Protein AF-A0A1M7N3L7-F1 (afdb_monomer_lite)

Organism: NCBI:txid44933

Radius of gyration: 14.78 Å; chains: 1; bounding box: 29×19×42 Å

InterPro domains:
  IPR004681 TRAP transporter large membrane protein DctM [PTHR33362] (1-68)
  IPR010656 TRAP C4-dicarboxylate transport system permease DctM subunit [PF06808] (1-64)

Foldseek 3Di:
DLVVVLVVLVVVLQCLDPPNNVVLVVCVVVDDPPQDSVNSSVVCVVVSVVSVVVSVCCVVCVVVVVVVD

Sequence (69 aa):
IWFGILFAVNMQVSFLSPPFGPAAFYLKGVAPPGISLKDIFVSLLPFIALQLCVLAALLMWPNMALWLV

Secondary structure (DSSP, 8-state):
-HHHHHHHHHHHHHTTSTTS-HHHHHHHHHS-TT--HHHHHHHHHHHHHHHHHHHHHHHH-GGGGGTT-

pLDDT: mean 88.37, std 6.64, range [63.25, 95.62]

Structure (mmCIF, N/CA/C/O backbone):
data_AF-A0A1M7N3L7-F1
#
_entry.id   AF-A0A1M7N3L7-F1
#
loop_
_atom_site.group_PDB
_atom_site.id
_atom_site.type_symbol
_atom_site.label_atom_id
_atom_site.label_alt_id
_atom_site.label_comp_id
_atom_site.label_asym_id
_atom_site.label_entity_id
_atom_site.label_seq_id
_atom_site.pdbx_PDB_ins_code
_atom_site.Cartn_x
_atom_site.Cartn_y
_atom_site.Cartn_z
_atom_site.occupancy
_atom_site.B_iso_or_equiv
_atom_site.auth_seq_id
_atom_site.auth_comp_id
_atom_site.auth_asym_id
_atom_site.auth_atom_id
_atom_site.pdbx_PDB_model_num
ATOM 1 N N . ILE A 1 1 ? 11.837 6.720 -15.496 1.00 84.81 1 ILE A N 1
ATOM 2 C CA . ILE A 1 1 ? 10.353 6.792 -15.469 1.00 84.81 1 ILE A CA 1
ATOM 3 C C . ILE A 1 1 ? 9.767 5.538 -14.824 1.00 84.81 1 ILE A C 1
ATOM 5 O O . ILE A 1 1 ? 9.242 5.664 -13.728 1.00 84.81 1 ILE A O 1
ATOM 9 N N . TRP A 1 2 ? 9.963 4.342 -15.396 1.00 88.81 2 TRP A N 1
ATOM 10 C CA . TRP A 1 2 ? 9.485 3.069 -14.821 1.00 88.81 2 TRP A CA 1
ATOM 11 C C . TRP A 1 2 ? 9.797 2.894 -13.324 1.00 88.81 2 TRP A C 1
ATOM 13 O O . TRP A 1 2 ? 8.883 2.712 -12.529 1.00 88.81 2 TRP A O 1
ATOM 23 N N . PHE A 1 3 ? 11.065 3.036 -12.920 1.00 89.00 3 PHE A N 1
ATOM 24 C CA . PHE A 1 3 ? 11.458 2.878 -11.513 1.00 89.00 3 PHE A CA 1
ATOM 25 C C . PHE A 1 3 ? 10.778 3.901 -10.588 1.00 89.00 3 PHE A C 1
ATOM 27 O O . PHE A 1 3 ? 10.395 3.570 -9.473 1.00 89.00 3 PHE A O 1
ATOM 34 N N . GLY A 1 4 ? 10.568 5.132 -11.067 1.00 91.94 4 GLY A N 1
ATOM 35 C CA . GLY A 1 4 ? 9.838 6.161 -10.323 1.00 91.94 4 GLY A CA 1
ATOM 36 C C . GLY A 1 4 ? 8.358 5.816 -10.143 1.00 91.94 4 GLY A C 1
ATOM 37 O O . GLY A 1 4 ? 7.815 6.021 -9.063 1.00 91.94 4 GLY A O 1
ATOM 38 N N . ILE A 1 5 ? 7.722 5.232 -11.165 1.00 92.31 5 ILE A N 1
ATOM 39 C CA . ILE A 1 5 ? 6.339 4.733 -11.086 1.00 92.31 5 ILE A CA 1
ATOM 40 C C . ILE A 1 5 ? 6.257 3.559 -10.106 1.00 92.31 5 ILE A C 1
ATOM 42 O O . ILE A 1 5 ? 5.387 3.542 -9.239 1.00 92.31 5 ILE A O 1
ATOM 46 N N . LEU A 1 6 ? 7.193 2.611 -10.193 1.00 92.81 6 LEU A N 1
ATOM 47 C CA . LEU A 1 6 ? 7.280 1.475 -9.277 1.00 92.81 6 LEU A CA 1
ATOM 48 C C . LEU A 1 6 ? 7.443 1.939 -7.823 1.00 92.81 6 LEU A C 1
ATOM 50 O O . LEU A 1 6 ? 6.733 1.457 -6.940 1.00 92.81 6 LEU A O 1
ATOM 54 N N . PHE A 1 7 ? 8.3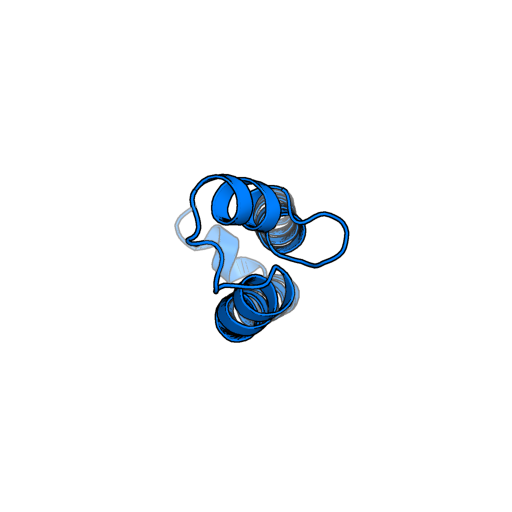21 2.915 -7.582 1.00 92.56 7 PHE A N 1
ATOM 55 C CA . PHE A 1 7 ? 8.504 3.529 -6.270 1.00 92.56 7 PHE A CA 1
ATOM 56 C C . PHE A 1 7 ? 7.228 4.226 -5.772 1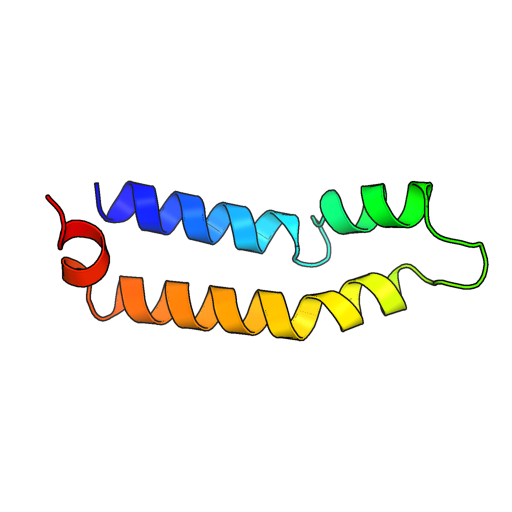.00 92.56 7 PHE A C 1
ATOM 58 O O . PHE A 1 7 ? 6.829 4.030 -4.625 1.00 92.56 7 PHE A O 1
ATOM 65 N N . ALA A 1 8 ? 6.546 4.989 -6.631 1.00 92.88 8 ALA A N 1
ATOM 66 C CA . ALA A 1 8 ? 5.303 5.669 -6.273 1.00 92.88 8 ALA A CA 1
ATOM 67 C C . ALA A 1 8 ? 4.190 4.678 -5.885 1.00 92.88 8 ALA A C 1
ATOM 69 O O . ALA A 1 8 ? 3.519 4.872 -4.869 1.00 92.88 8 ALA A O 1
ATOM 70 N N . VAL A 1 9 ? 4.024 3.593 -6.650 1.00 92.44 9 VAL A N 1
ATOM 71 C CA . VAL A 1 9 ? 3.064 2.523 -6.330 1.00 92.44 9 VAL A CA 1
ATOM 72 C C . VAL A 1 9 ? 3.437 1.848 -5.010 1.00 92.44 9 VAL A C 1
ATOM 74 O O . VAL A 1 9 ? 2.570 1.665 -4.159 1.00 92.44 9 VAL A O 1
ATOM 77 N N . ASN A 1 10 ? 4.719 1.541 -4.790 1.00 92.25 10 ASN A N 1
ATOM 78 C CA . ASN A 1 10 ? 5.189 0.966 -3.530 1.00 92.25 10 ASN A CA 1
ATOM 79 C C . ASN A 1 10 ? 4.887 1.871 -2.320 1.00 92.25 10 ASN A C 1
ATOM 81 O O . ASN A 1 10 ? 4.378 1.385 -1.308 1.00 92.25 10 ASN A O 1
ATOM 85 N N . MET A 1 11 ? 5.113 3.185 -2.440 1.00 92.00 11 MET A N 1
ATOM 86 C CA . MET A 1 11 ? 4.751 4.144 -1.392 1.00 92.00 11 MET A CA 1
ATOM 87 C C . MET A 1 11 ? 3.251 4.118 -1.082 1.00 92.00 11 MET A C 1
ATOM 89 O O . MET A 1 11 ? 2.885 4.121 0.092 1.00 92.00 11 MET A O 1
ATOM 93 N N . GLN A 1 12 ? 2.376 4.055 -2.094 1.00 90.25 12 GLN A N 1
ATOM 94 C CA . GLN A 1 12 ? 0.926 3.969 -1.864 1.00 90.25 12 GLN A CA 1
ATOM 95 C C . GLN A 1 12 ? 0.537 2.727 -1.052 1.00 90.25 12 GLN A C 1
ATOM 97 O O . GLN A 1 12 ? -0.334 2.822 -0.188 1.00 90.25 12 GLN A O 1
ATOM 102 N N . VAL A 1 13 ? 1.192 1.585 -1.289 1.00 90.56 13 VAL A N 1
ATOM 103 C CA . VAL A 1 13 ? 0.976 0.364 -0.491 1.00 90.56 13 VAL A CA 1
ATOM 104 C C . VAL A 1 13 ? 1.419 0.584 0.951 1.00 90.56 13 VAL A C 1
ATOM 106 O O . VAL A 1 13 ? 0.702 0.223 1.888 1.00 90.56 13 VAL A O 1
ATOM 109 N N . SER A 1 14 ? 2.569 1.237 1.148 1.00 88.00 14 SER A N 1
ATOM 110 C CA . SER A 1 14 ? 3.086 1.552 2.481 1.00 88.00 14 SER A CA 1
ATOM 111 C C . SER A 1 14 ? 2.117 2.411 3.294 1.00 88.00 14 SER A C 1
ATOM 113 O O . SER A 1 14 ? 1.980 2.163 4.484 1.00 88.00 14 SER A O 1
ATOM 115 N N . PHE A 1 15 ? 1.405 3.363 2.679 1.00 87.38 15 PHE A N 1
ATOM 116 C CA . PHE A 1 15 ? 0.422 4.206 3.379 1.00 87.38 15 PHE A CA 1
ATOM 117 C C . PHE A 1 15 ? -0.804 3.449 3.910 1.00 87.38 15 PHE A C 1
ATOM 119 O O . PHE A 1 15 ? -1.514 3.974 4.774 1.00 87.38 15 PHE A O 1
ATOM 126 N N . LEU A 1 16 ? -1.067 2.245 3.394 1.00 86.19 16 LEU A N 1
ATOM 127 C CA . LEU A 1 16 ? -2.232 1.426 3.743 1.00 86.19 16 LEU A CA 1
ATOM 128 C C . LEU A 1 16 ? -1.875 0.202 4.598 1.00 86.19 16 LEU A C 1
ATOM 130 O O . LEU A 1 16 ? -2.743 -0.349 5.272 1.00 86.19 16 LEU A O 1
ATOM 134 N N . SER A 1 17 ? -0.608 -0.211 4.600 1.00 83.56 17 SER A N 1
ATOM 135 C CA . SER A 1 17 ? -0.136 -1.421 5.278 1.00 83.56 17 SER A CA 1
ATOM 136 C C . SER A 1 17 ? 0.078 -1.197 6.786 1.00 83.56 17 SER A C 1
ATOM 138 O O . SER A 1 17 ? 0.738 -0.229 7.172 1.00 83.56 17 SER A O 1
ATOM 140 N N . PRO A 1 18 ? -0.389 -2.094 7.675 1.00 74.38 18 PRO A N 1
ATOM 141 C CA . PRO A 1 18 ? 0.056 -2.087 9.071 1.00 74.38 18 PRO A CA 1
ATOM 142 C C . PRO A 1 18 ? 1.558 -2.437 9.135 1.00 74.38 18 PRO A C 1
ATOM 144 O O . PRO A 1 18 ? 1.970 -3.327 8.389 1.00 74.38 18 PRO A O 1
ATOM 147 N N . PRO A 1 19 ? 2.407 -1.806 9.982 1.00 64.56 19 PRO A N 1
ATOM 148 C CA . PRO A 1 19 ? 2.144 -0.896 11.113 1.00 64.56 19 PRO A CA 1
ATOM 149 C C . PRO A 1 19 ? 2.248 0.612 10.791 1.00 64.56 19 PRO A C 1
ATOM 151 O O . PRO A 1 19 ? 1.956 1.442 11.649 1.00 64.56 19 PRO A O 1
ATOM 154 N N . PHE A 1 20 ? 2.643 0.972 9.566 1.00 63.25 20 PHE A N 1
ATOM 155 C CA . PHE A 1 20 ? 2.868 2.345 9.091 1.00 63.25 20 PHE A CA 1
ATOM 156 C C . PHE A 1 20 ? 1.734 2.815 8.172 1.00 63.25 20 PHE A C 1
ATOM 158 O O . PHE A 1 20 ? 1.988 3.366 7.107 1.00 63.25 20 PHE A O 1
ATOM 165 N N . GLY A 1 21 ? 0.476 2.621 8.581 1.00 74.88 21 GLY A N 1
ATOM 166 C CA . GLY A 1 21 ? -0.692 3.041 7.805 1.00 74.88 21 GLY A CA 1
ATOM 167 C C . GLY A 1 21 ? -1.315 4.349 8.302 1.00 74.88 21 GLY A C 1
ATOM 168 O O . GLY A 1 21 ? -2.393 4.274 8.899 1.00 74.88 21 GLY A O 1
ATOM 169 N N . PRO A 1 22 ? -0.708 5.545 8.095 1.00 83.06 22 PRO A N 1
ATOM 170 C CA . PRO A 1 22 ? -1.293 6.824 8.484 1.00 83.06 22 PRO A CA 1
ATOM 171 C C . PRO A 1 22 ? -2.750 6.946 8.066 1.00 83.06 22 PRO A C 1
ATOM 173 O O . PRO A 1 22 ? -3.566 7.399 8.859 1.00 83.06 22 PRO A O 1
ATOM 176 N N . ALA A 1 23 ? -3.099 6.479 6.862 1.00 86.06 23 ALA A N 1
ATOM 177 C CA . ALA A 1 23 ? -4.467 6.516 6.362 1.00 86.06 23 ALA A CA 1
ATOM 178 C C . ALA A 1 23 ? -5.449 5.778 7.291 1.00 86.06 23 ALA A C 1
ATOM 180 O O . ALA A 1 23 ? -6.515 6.308 7.593 1.00 86.06 23 ALA A O 1
ATOM 181 N N . ALA A 1 24 ? -5.078 4.605 7.814 1.00 87.88 24 ALA A N 1
ATOM 182 C CA . ALA A 1 24 ? -5.909 3.857 8.758 1.00 87.88 24 ALA A CA 1
ATOM 183 C C . ALA A 1 24 ? -6.057 4.588 10.106 1.00 87.88 24 ALA A C 1
ATOM 185 O O . ALA A 1 24 ? -7.141 4.593 10.690 1.00 87.88 24 ALA A O 1
ATOM 186 N N . PHE A 1 25 ? -5.001 5.261 10.577 1.00 87.44 25 PHE A N 1
ATOM 187 C CA . PHE A 1 25 ? -5.054 6.086 11.789 1.00 87.44 25 PHE A CA 1
ATOM 188 C C . PHE A 1 25 ? -5.900 7.354 11.604 1.00 87.44 25 PHE A C 1
ATOM 190 O O . PHE A 1 25 ? -6.695 7.683 12.485 1.00 87.44 25 PHE A O 1
ATOM 197 N N . TYR A 1 26 ? -5.803 8.022 10.450 1.00 88.50 26 TYR A N 1
ATOM 198 C CA . TYR A 1 26 ? -6.668 9.153 10.095 1.00 88.50 26 TYR A CA 1
ATOM 199 C C . TYR A 1 26 ? -8.138 8.730 10.040 1.00 88.50 26 TYR A C 1
ATOM 201 O O . TYR A 1 26 ? -8.988 9.391 10.636 1.00 88.50 26 TYR A O 1
ATOM 209 N N . LEU A 1 27 ? -8.435 7.593 9.399 1.00 89.00 27 LEU A N 1
ATOM 210 C CA . LEU A 1 27 ? -9.787 7.035 9.361 1.00 89.00 27 LEU A CA 1
ATOM 211 C C . LEU A 1 27 ? -10.292 6.694 10.763 1.00 89.00 27 LEU A C 1
ATOM 213 O O . LEU A 1 27 ? -11.448 6.971 11.074 1.00 89.00 27 LEU A O 1
ATOM 217 N N . LYS A 1 28 ? -9.433 6.166 11.645 1.00 89.06 28 LYS A N 1
ATOM 218 C CA . LYS A 1 28 ? -9.830 5.885 13.027 1.00 89.06 28 LYS A CA 1
ATOM 219 C C . LYS A 1 28 ? -10.200 7.151 13.810 1.00 89.06 28 LYS A C 1
ATOM 221 O O . LYS A 1 28 ? -11.068 7.066 14.675 1.00 89.06 28 LYS A O 1
ATOM 226 N N . GLY A 1 29 ? -9.598 8.300 13.498 1.00 88.69 29 GLY A N 1
ATOM 227 C CA . GLY A 1 29 ? -9.909 9.584 14.137 1.00 88.69 29 GLY A CA 1
ATOM 228 C C . GLY A 1 29 ? -11.326 10.102 13.865 1.00 88.69 29 GLY A C 1
ATOM 229 O O . GLY A 1 29 ? -11.877 10.819 14.694 1.00 88.69 29 GLY A O 1
ATOM 230 N N . VAL A 1 30 ? -11.930 9.712 12.739 1.00 91.94 30 VAL A N 1
ATOM 231 C CA . VAL A 1 30 ? -13.306 10.093 12.357 1.00 91.94 30 VAL A CA 1
ATOM 232 C C . VAL A 1 30 ? -14.300 8.930 12.442 1.00 91.94 30 VAL A C 1
ATOM 234 O O . VAL A 1 30 ? -15.505 9.131 12.297 1.00 91.94 30 VAL A O 1
ATOM 237 N N . ALA A 1 31 ? -13.813 7.706 12.659 1.00 90.19 31 ALA A N 1
ATOM 238 C CA . ALA A 1 31 ? -14.647 6.515 12.704 1.00 90.19 31 ALA A CA 1
ATOM 239 C C . ALA A 1 31 ? -15.479 6.445 14.002 1.00 90.19 31 ALA A C 1
ATOM 241 O O . ALA A 1 31 ? -14.967 6.754 15.083 1.00 90.19 31 ALA A O 1
ATOM 242 N N . PRO A 1 32 ? -16.730 5.950 13.932 1.00 90.62 32 PRO A N 1
ATOM 243 C CA . PRO A 1 32 ? -17.559 5.700 15.107 1.00 90.62 32 PRO A CA 1
ATOM 244 C C . PRO A 1 32 ? -16.860 4.818 16.161 1.00 90.62 32 PRO A C 1
ATOM 246 O O . PRO A 1 32 ? -16.028 3.970 15.813 1.00 90.62 32 PRO A O 1
ATOM 249 N N . PRO A 1 33 ? -17.225 4.936 17.453 1.00 87.56 33 PRO A N 1
ATOM 250 C CA . PRO A 1 33 ? -16.57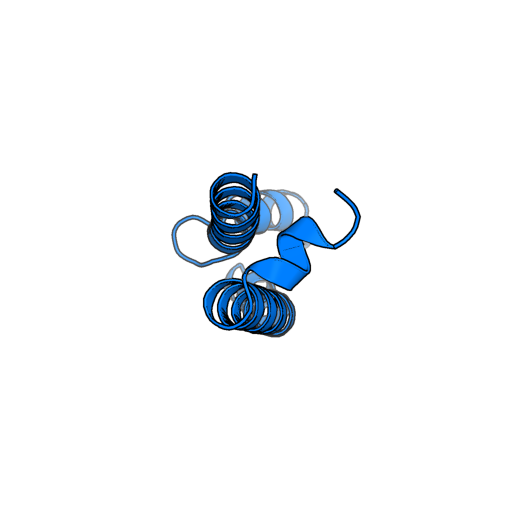6 4.204 18.545 1.00 87.56 33 PRO A CA 1
ATOM 251 C C . PRO A 1 33 ? -16.673 2.674 18.428 1.00 87.56 33 PRO A C 1
ATOM 253 O O . PRO A 1 33 ? -15.841 1.978 19.000 1.00 87.56 33 PRO A O 1
ATOM 256 N N . GLY A 1 34 ? -17.631 2.150 17.654 1.00 90.19 34 GLY A N 1
ATOM 257 C CA . GLY A 1 34 ? -17.781 0.714 17.397 1.00 90.19 34 GLY A CA 1
ATOM 258 C C . GLY A 1 34 ? -16.825 0.126 16.352 1.00 90.19 34 GLY A C 1
ATOM 259 O O . GLY A 1 34 ? -16.727 -1.092 16.266 1.00 90.19 34 GLY A O 1
ATOM 260 N N . ILE A 1 35 ? -16.121 0.950 15.565 1.00 91.62 35 ILE A N 1
ATOM 261 C CA . ILE A 1 35 ? -15.191 0.460 14.533 1.00 91.62 35 ILE A CA 1
ATOM 262 C C . ILE A 1 35 ? -13.787 0.387 15.117 1.00 91.62 35 ILE A C 1
ATOM 264 O O . ILE A 1 35 ? -13.200 1.412 15.475 1.00 91.62 35 ILE A O 1
ATOM 268 N N . SER A 1 36 ? -13.215 -0.807 15.207 1.00 91.31 36 SER A N 1
ATOM 269 C CA . SER A 1 36 ? -11.842 -0.978 15.670 1.00 91.31 36 SER A CA 1
ATOM 270 C C . SER A 1 36 ? -10.831 -0.662 14.563 1.00 91.31 36 SER A C 1
ATOM 272 O O . SER A 1 36 ? -11.124 -0.689 13.369 1.00 91.31 36 SER A O 1
ATOM 274 N N . LEU A 1 37 ? -9.589 -0.388 14.958 1.00 89.06 37 LEU A N 1
ATOM 275 C CA . LEU A 1 37 ? -8.484 -0.172 14.018 1.00 89.06 37 LEU A CA 1
ATOM 276 C C . LEU A 1 37 ? -8.205 -1.434 13.174 1.00 89.06 37 LEU A C 1
ATOM 278 O O . LEU A 1 37 ? -7.813 -1.345 12.013 1.00 89.06 37 LEU A O 1
ATOM 282 N N . LYS A 1 38 ? -8.488 -2.614 13.742 1.00 89.56 38 LYS A N 1
ATOM 283 C CA . LYS A 1 38 ? -8.430 -3.903 1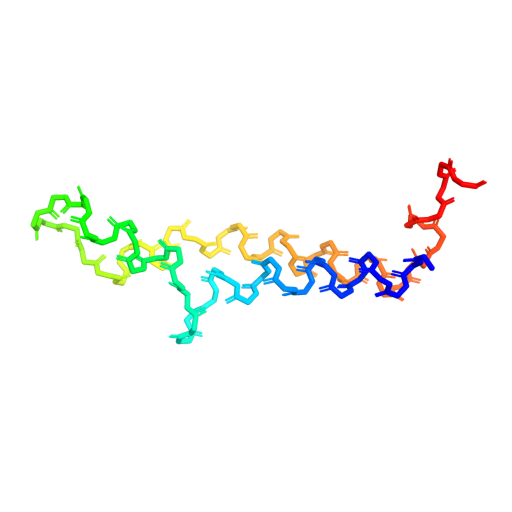3.048 1.00 89.56 38 LYS A CA 1
ATOM 284 C C . LYS A 1 38 ? -9.468 -3.986 11.928 1.00 89.56 38 LYS A C 1
ATOM 286 O O . LYS A 1 38 ? -9.118 -4.434 10.843 1.00 89.56 38 LYS A O 1
ATOM 291 N N . ASP A 1 39 ? -10.695 -3.521 12.158 1.00 91.62 39 ASP A N 1
ATOM 292 C CA . ASP A 1 39 ? -11.760 -3.542 11.142 1.00 91.62 39 ASP A CA 1
ATOM 293 C C . ASP A 1 39 ? -11.392 -2.675 9.933 1.00 91.62 39 ASP A C 1
ATOM 295 O O . ASP A 1 39 ? -11.608 -3.067 8.785 1.00 91.62 39 ASP A O 1
ATOM 299 N N . ILE A 1 40 ? -10.749 -1.531 10.189 1.00 91.25 40 ILE A N 1
ATOM 300 C CA . ILE A 1 40 ? -10.227 -0.647 9.142 1.00 91.25 40 ILE A CA 1
ATOM 301 C C . ILE A 1 40 ? -9.138 -1.367 8.338 1.00 91.25 40 ILE A C 1
ATOM 303 O O . ILE A 1 40 ? -9.236 -1.441 7.117 1.00 91.25 40 ILE A O 1
ATOM 307 N N . PHE A 1 41 ? -8.133 -1.959 8.994 1.00 90.44 41 PHE A N 1
ATOM 308 C CA . PHE A 1 41 ? -7.064 -2.676 8.286 1.00 90.44 41 PHE A CA 1
ATOM 309 C C . PHE A 1 41 ? -7.565 -3.887 7.495 1.00 90.44 41 PHE A C 1
ATOM 311 O O . PHE A 1 41 ? -7.121 -4.106 6.369 1.00 90.44 41 PHE A O 1
ATOM 318 N N . VAL A 1 42 ? -8.508 -4.653 8.044 1.00 91.31 42 VAL A N 1
ATOM 319 C CA . VAL A 1 42 ? -9.112 -5.792 7.338 1.00 91.31 42 VAL A CA 1
ATOM 320 C C . VAL A 1 42 ? -9.876 -5.320 6.101 1.00 91.31 42 VAL A C 1
ATOM 322 O O . VAL A 1 42 ? -9.779 -5.948 5.050 1.00 91.31 42 VAL A O 1
ATOM 325 N N . SER A 1 43 ? -10.560 -4.178 6.185 1.00 91.12 43 SER A N 1
ATOM 326 C CA . SER A 1 43 ? -11.257 -3.580 5.039 1.00 91.12 43 SER A CA 1
ATOM 327 C C . SER A 1 43 ? -10.299 -3.077 3.948 1.00 91.12 43 SER A C 1
ATOM 329 O O . SER A 1 43 ? -10.679 -3.015 2.780 1.00 91.12 43 SER A O 1
ATOM 331 N N . LEU A 1 44 ? -9.050 -2.749 4.300 1.00 91.44 44 LEU A N 1
ATOM 332 C CA . LEU A 1 44 ? -8.012 -2.311 3.357 1.00 91.44 44 LEU A CA 1
ATOM 333 C C . LEU A 1 44 ? -7.292 -3.474 2.654 1.00 91.44 44 LEU A C 1
ATOM 335 O O . LEU A 1 44 ? -6.720 -3.265 1.584 1.00 91.44 44 LEU A O 1
ATOM 339 N N . LEU A 1 45 ? -7.335 -4.696 3.200 1.00 91.06 45 LEU A N 1
ATOM 340 C CA . LEU A 1 45 ? -6.689 -5.881 2.614 1.00 91.06 45 LEU A CA 1
ATOM 341 C C . LEU A 1 45 ? -6.976 -6.109 1.119 1.00 91.06 45 LEU A C 1
ATOM 343 O O . LEU A 1 45 ? -6.008 -6.320 0.386 1.00 91.06 45 LEU A O 1
ATOM 347 N N . PRO A 1 46 ? -8.230 -6.063 0.618 1.00 93.19 46 PRO A N 1
ATOM 348 C CA . PRO A 1 46 ? -8.483 -6.257 -0.812 1.00 93.19 46 PRO A CA 1
ATOM 349 C C . PRO A 1 46 ? -7.798 -5.190 -1.675 1.00 93.19 46 PRO A C 1
ATOM 351 O O . PRO A 1 46 ? -7.327 -5.490 -2.770 1.00 93.19 46 PRO A O 1
ATOM 354 N N . PHE A 1 47 ? -7.685 -3.960 -1.175 1.00 91.69 47 PHE A N 1
ATOM 355 C CA . PHE A 1 47 ? -7.015 -2.881 -1.892 1.00 91.69 47 PHE A CA 1
ATOM 356 C C . PHE A 1 47 ? -5.492 -3.064 -1.903 1.00 91.69 47 PHE A C 1
ATOM 358 O O . PHE A 1 47 ? -4.864 -2.925 -2.952 1.00 91.69 47 PHE A O 1
ATOM 365 N N . ILE A 1 48 ? -4.908 -3.463 -0.769 1.00 92.12 48 ILE A N 1
ATOM 366 C CA . ILE A 1 48 ? -3.481 -3.810 -0.672 1.00 92.12 48 ILE A CA 1
ATOM 367 C C . ILE A 1 48 ? -3.151 -4.966 -1.625 1.00 92.12 48 ILE A C 1
ATOM 369 O O . ILE A 1 48 ? -2.160 -4.902 -2.348 1.00 92.12 48 ILE A O 1
ATOM 373 N N . ALA A 1 49 ? -3.998 -5.998 -1.683 1.00 94.19 49 ALA A N 1
ATOM 374 C CA . ALA A 1 49 ? -3.810 -7.126 -2.592 1.00 94.19 49 ALA A CA 1
ATOM 375 C C . ALA A 1 49 ? -3.773 -6.676 -4.062 1.00 94.19 49 ALA A C 1
ATOM 377 O O . ALA A 1 49 ? -2.860 -7.057 -4.794 1.00 94.19 49 ALA A O 1
ATOM 378 N N . LEU A 1 50 ? -4.700 -5.806 -4.479 1.00 94.56 50 LEU A N 1
ATOM 379 C CA . LEU A 1 50 ? -4.700 -5.238 -5.831 1.00 94.56 50 LEU A CA 1
ATOM 380 C C . LEU A 1 50 ? -3.429 -4.431 -6.118 1.00 94.56 50 LEU A C 1
ATOM 382 O O . LEU A 1 50 ? -2.841 -4.579 -7.190 1.00 94.56 50 LEU A O 1
ATOM 386 N N . GLN A 1 51 ? -2.965 -3.617 -5.170 1.00 93.06 51 GLN A N 1
ATOM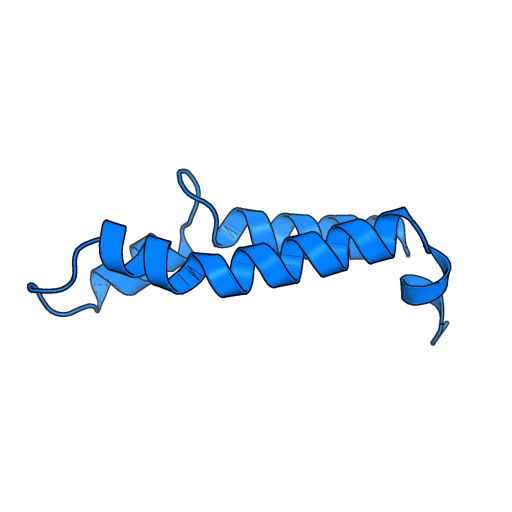 387 C CA . GLN A 1 51 ? -1.726 -2.861 -5.353 1.00 93.06 51 GLN A CA 1
ATOM 388 C C . GLN A 1 51 ? -0.500 -3.771 -5.478 1.00 93.06 51 GLN A C 1
ATOM 390 O O . GLN A 1 51 ? 0.379 -3.496 -6.292 1.00 93.06 51 GLN A O 1
ATOM 395 N N . LEU A 1 52 ? -0.442 -4.868 -4.717 1.00 94.06 52 LEU A N 1
ATOM 396 C CA . LEU A 1 52 ? 0.624 -5.863 -4.842 1.00 94.06 52 LEU A CA 1
ATOM 397 C C . LEU A 1 52 ? 0.582 -6.567 -6.203 1.00 94.06 52 LEU A C 1
ATOM 399 O O . LEU A 1 52 ? 1.638 -6.779 -6.798 1.00 94.06 52 LEU A O 1
ATOM 403 N N . CYS A 1 53 ? -0.606 -6.864 -6.738 1.00 95.62 53 CYS A N 1
ATOM 404 C CA . CYS A 1 53 ? -0.747 -7.383 -8.100 1.00 95.62 53 CYS A CA 1
ATOM 405 C C . CYS A 1 53 ? -0.211 -6.393 -9.143 1.00 95.62 53 CYS A C 1
ATOM 407 O O . CYS A 1 53 ? 0.525 -6.793 -10.043 1.00 95.62 53 CYS A O 1
ATOM 409 N N . VAL A 1 54 ? -0.528 -5.101 -9.006 1.00 93.62 54 VAL A N 1
ATOM 410 C CA . VAL A 1 54 ? -0.006 -4.054 -9.899 1.00 93.62 54 VAL A CA 1
ATOM 411 C C . VAL A 1 54 ? 1.512 -3.934 -9.772 1.00 93.62 54 VAL A C 1
ATOM 413 O O . VAL A 1 54 ? 2.210 -3.874 -10.780 1.00 93.62 54 VAL A O 1
ATOM 416 N N . LEU A 1 55 ? 2.042 -3.951 -8.551 1.00 93.75 55 LEU A N 1
ATOM 417 C CA . LEU A 1 55 ? 3.479 -3.885 -8.301 1.00 93.75 55 LEU A CA 1
ATOM 418 C C . LEU A 1 55 ? 4.214 -5.091 -8.908 1.00 93.75 55 LEU A C 1
ATOM 420 O O . LEU A 1 55 ? 5.249 -4.916 -9.550 1.00 93.75 55 LEU A O 1
ATOM 424 N N . ALA A 1 56 ? 3.652 -6.296 -8.781 1.00 94.88 56 ALA A N 1
ATOM 425 C CA . ALA A 1 56 ? 4.174 -7.500 -9.422 1.00 94.88 56 ALA A CA 1
ATOM 426 C C . ALA A 1 56 ? 4.122 -7.404 -10.956 1.00 94.88 56 ALA A C 1
ATOM 428 O O . ALA A 1 56 ? 5.106 -7.724 -11.622 1.00 94.88 56 ALA A O 1
ATOM 429 N N . ALA A 1 57 ? 3.020 -6.906 -11.522 1.00 94.06 57 ALA A N 1
ATOM 430 C CA . ALA A 1 57 ? 2.890 -6.705 -12.963 1.00 94.06 57 ALA A CA 1
ATOM 431 C C . ALA A 1 57 ? 3.912 -5.687 -13.498 1.00 94.06 57 ALA A C 1
ATOM 433 O O . ALA A 1 57 ? 4.549 -5.945 -14.515 1.00 94.06 57 ALA A O 1
ATOM 434 N N . LEU A 1 58 ? 4.135 -4.575 -12.789 1.00 92.62 58 LEU A N 1
ATOM 435 C CA . LEU A 1 58 ? 5.137 -3.565 -13.151 1.00 92.62 58 LEU A CA 1
ATOM 436 C C . LEU A 1 58 ? 6.572 -4.096 -13.060 1.00 92.62 58 LEU A C 1
ATOM 438 O O . LEU A 1 58 ? 7.420 -3.676 -13.848 1.00 92.62 58 LEU A O 1
ATOM 442 N N . LEU A 1 59 ? 6.847 -5.000 -12.115 1.00 90.75 59 LEU A N 1
ATOM 443 C CA . LEU A 1 59 ? 8.137 -5.684 -11.993 1.00 90.75 59 LEU A CA 1
ATOM 444 C C . LEU A 1 59 ? 8.379 -6.665 -13.147 1.00 90.75 59 LEU A C 1
ATOM 446 O O . LEU A 1 59 ? 9.481 -6.698 -13.689 1.00 90.75 59 LEU A O 1
ATOM 450 N N . MET A 1 60 ? 7.366 -7.451 -13.526 1.00 93.19 60 MET A N 1
ATOM 451 C CA . MET A 1 60 ? 7.474 -8.459 -14.591 1.00 93.19 60 MET A CA 1
ATOM 452 C C . MET A 1 60 ? 7.426 -7.846 -16.000 1.00 93.19 60 MET A C 1
ATOM 454 O O . MET A 1 60 ? 8.127 -8.311 -16.897 1.00 93.19 60 MET A O 1
ATOM 458 N N . TRP A 1 61 ? 6.635 -6.786 -16.196 1.00 92.44 61 TRP A N 1
ATOM 459 C CA . TRP A 1 61 ? 6.457 -6.088 -17.474 1.00 92.44 61 TRP A CA 1
ATOM 460 C C . TRP A 1 61 ? 6.720 -4.581 -17.345 1.00 92.44 61 TRP A C 1
ATOM 462 O O . TRP A 1 61 ? 5.784 -3.777 -17.315 1.00 92.44 61 TRP A O 1
ATOM 472 N N . PRO A 1 62 ? 7.993 -4.148 -17.354 1.00 85.38 62 PRO A N 1
ATOM 473 C CA . PRO A 1 62 ? 8.343 -2.737 -17.191 1.00 85.38 62 PRO A CA 1
ATOM 474 C C . PRO A 1 62 ? 7.770 -1.822 -18.284 1.00 85.38 62 PRO A C 1
ATOM 476 O O . PRO A 1 62 ? 7.473 -0.655 -18.024 1.00 85.38 62 PRO A O 1
ATOM 479 N N . ASN A 1 63 ? 7.533 -2.362 -19.482 1.00 86.69 63 ASN A N 1
ATOM 480 C CA . ASN A 1 63 ? 6.941 -1.630 -20.601 1.00 86.69 63 ASN A CA 1
ATOM 481 C C . ASN A 1 63 ? 5.505 -1.151 -20.321 1.00 86.69 63 ASN A C 1
ATOM 483 O O . ASN A 1 63 ? 5.101 -0.144 -20.892 1.00 86.69 63 ASN A O 1
ATOM 487 N N . MET A 1 64 ? 4.753 -1.786 -19.406 1.00 85.44 64 MET A N 1
ATOM 488 C CA . MET A 1 64 ? 3.421 -1.293 -19.010 1.00 85.44 64 MET A CA 1
ATOM 489 C C . MET A 1 64 ? 3.484 0.124 -18.429 1.00 85.44 64 MET A C 1
ATOM 491 O O . MET A 1 64 ? 2.612 0.943 -18.699 1.00 85.44 64 MET A O 1
ATOM 495 N N . ALA A 1 65 ? 4.537 0.436 -17.669 1.00 83.00 65 ALA A N 1
ATOM 496 C CA . ALA A 1 65 ? 4.717 1.755 -17.064 1.00 83.00 65 ALA A CA 1
ATOM 497 C C . ALA A 1 65 ? 5.128 2.834 -18.077 1.00 83.00 65 ALA A C 1
ATOM 499 O O . ALA A 1 65 ? 5.082 4.022 -17.767 1.00 83.00 65 ALA A O 1
ATOM 500 N N . LEU A 1 66 ? 5.598 2.419 -19.253 1.00 84.50 66 LEU A N 1
ATOM 501 C CA . LEU A 1 66 ? 6.146 3.287 -20.291 1.00 84.50 66 LEU A CA 1
ATOM 502 C C . LEU A 1 66 ? 5.239 3.354 -21.522 1.00 84.50 66 LEU A C 1
ATOM 504 O O . LEU A 1 66 ? 5.581 4.026 -22.473 1.00 84.50 66 LEU A O 1
ATOM 508 N N . TRP A 1 67 ? 4.090 2.678 -21.525 1.00 81.12 67 TRP A N 1
ATOM 509 C CA . TRP A 1 67 ? 3.290 2.483 -22.737 1.00 81.12 67 TRP A CA 1
ATOM 510 C C . TRP A 1 67 ? 2.779 3.782 -23.394 1.00 81.12 67 TRP 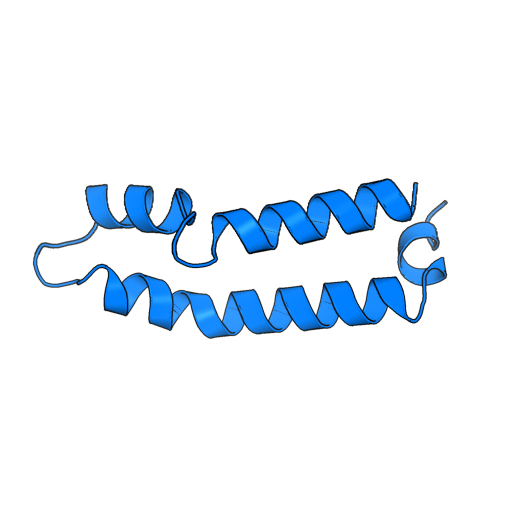A C 1
ATOM 512 O O . TRP A 1 67 ? 2.601 3.825 -24.607 1.00 81.12 67 TRP A O 1
ATOM 522 N N . LEU A 1 68 ? 2.553 4.834 -22.604 1.00 74.25 68 LEU A N 1
ATOM 523 C CA . LEU A 1 68 ? 2.103 6.155 -23.070 1.00 74.25 68 LEU A CA 1
ATOM 524 C C . LEU A 1 68 ? 3.255 7.153 -23.300 1.00 74.25 68 LEU A C 1
ATOM 526 O O . LEU A 1 68 ? 2.986 8.328 -23.555 1.00 74.25 68 LEU A O 1
ATOM 530 N N . VAL A 1 69 ? 4.508 6.710 -23.157 1.00 68.25 69 VAL A N 1
ATOM 531 C CA . VAL A 1 69 ? 5.732 7.516 -23.301 1.00 68.25 69 VAL A CA 1
ATOM 532 C C . VAL A 1 69 ? 6.519 7.025 -24.505 1.00 68.25 69 VAL A C 1
ATOM 534 O O . VAL A 1 69 ? 6.881 7.883 -25.335 1.00 68.25 69 VAL A O 1
#